Protein AF-A0A6A3P7T3-F1 (afdb_monomer_lite)

Secondary structure (DSSP, 8-state):
-PPPHHHHHHHHHHHHHHH-TT-EEEEEE-TTS-EEEEEEE-HHHHHHHHH-HHHH---TT-----

Foldseek 3Di:
DDDDPVVVVVVVQVVQCVVDVLKDKDWDADPVRHGDDIDIDHNVNVVCCVVCVVVNDDPPVDDDDD

Structure (mmCIF, N/CA/C/O backbone):
data_AF-A0A6A3P7T3-F1
#
_entry.id   AF-A0A6A3P7T3-F1
#
loop_
_atom_site.group_PDB
_atom_site.id
_atom_site.type_symbol
_atom_site.label_atom_id
_atom_site.label_alt_id
_atom_site.label_comp_id
_atom_site.label_asym_id
_atom_site.label_entity_id
_atom_site.label_seq_id
_atom_site.pdbx_PDB_ins_code
_atom_site.Cartn_x
_atom_site.Cartn_y
_atom_site.Cartn_z
_atom_site.occupancy
_atom_site.B_iso_or_equiv
_atom_site.auth_seq_id
_atom_site.auth_comp_id
_atom_site.auth_asym_id
_atom_site.auth_atom_id
_atom_site.pdbx_PDB_model_num
ATOM 1 N N . ILE A 1 1 ? 25.050 -6.682 -8.251 1.00 71.50 1 ILE A N 1
ATOM 2 C CA . ILE A 1 1 ? 24.110 -6.713 -9.391 1.00 71.50 1 ILE A CA 1
ATOM 3 C C . ILE A 1 1 ? 23.059 -5.693 -9.028 1.00 71.50 1 ILE A C 1
ATOM 5 O O . ILE A 1 1 ? 22.513 -5.799 -7.939 1.00 71.50 1 ILE A O 1
ATOM 9 N N . GLU A 1 2 ? 22.935 -4.645 -9.827 1.00 82.00 2 GLU A N 1
ATOM 10 C CA . GLU A 1 2 ? 21.904 -3.624 -9.643 1.00 82.00 2 GLU A CA 1
ATOM 11 C C . GLU A 1 2 ? 20.572 -4.236 -10.086 1.00 82.00 2 GLU A C 1
ATOM 13 O O . GLU A 1 2 ? 20.538 -4.935 -11.102 1.00 82.00 2 GLU A O 1
ATOM 18 N N . LEU A 1 3 ? 19.530 -4.089 -9.269 1.00 81.94 3 LEU A N 1
ATOM 19 C CA . LEU A 1 3 ? 18.195 -4.573 -9.612 1.00 81.94 3 LEU A CA 1
ATOM 20 C C . LEU A 1 3 ? 17.608 -3.691 -10.715 1.00 81.94 3 LEU A C 1
ATOM 22 O O . LEU A 1 3 ? 17.919 -2.503 -10.780 1.00 81.94 3 LEU A O 1
ATOM 26 N N . SER A 1 4 ? 16.753 -4.271 -11.561 1.00 91.12 4 SER A N 1
ATOM 27 C CA . SER A 1 4 ? 15.863 -3.460 -12.394 1.00 91.12 4 SER A CA 1
ATOM 28 C C . SER A 1 4 ? 14.951 -2.628 -11.489 1.00 91.12 4 SER A C 1
ATOM 30 O O . SER A 1 4 ? 14.617 -3.071 -10.386 1.00 91.12 4 SER A O 1
ATOM 32 N N . ASP A 1 5 ? 14.508 -1.460 -11.951 1.00 88.81 5 ASP A N 1
ATOM 33 C CA . ASP A 1 5 ? 13.565 -0.623 -11.199 1.00 88.81 5 ASP A CA 1
ATOM 34 C C . ASP A 1 5 ? 12.301 -1.418 -10.818 1.00 88.81 5 ASP A C 1
ATOM 36 O O . ASP A 1 5 ? 11.840 -1.344 -9.679 1.00 88.81 5 ASP A O 1
ATOM 40 N N . ASP A 1 6 ? 11.803 -2.258 -11.730 1.00 87.94 6 ASP A N 1
ATOM 41 C CA . ASP A 1 6 ? 10.644 -3.125 -11.486 1.00 87.94 6 ASP A CA 1
ATOM 42 C C . ASP A 1 6 ? 10.906 -4.152 -10.373 1.00 87.94 6 ASP A C 1
ATOM 44 O O . ASP A 1 6 ? 10.059 -4.360 -9.501 1.00 87.94 6 ASP A O 1
ATOM 48 N N . ASP A 1 7 ? 12.098 -4.754 -10.355 1.00 90.81 7 ASP A N 1
ATOM 49 C CA . ASP A 1 7 ? 12.483 -5.729 -9.330 1.00 90.81 7 ASP A CA 1
ATOM 50 C C . ASP A 1 7 ? 12.632 -5.052 -7.960 1.00 90.81 7 ASP A C 1
ATOM 52 O O . ASP A 1 7 ? 12.214 -5.605 -6.942 1.00 90.81 7 ASP A O 1
ATOM 56 N N . ALA A 1 8 ? 13.176 -3.831 -7.925 1.00 91.62 8 ALA A N 1
ATOM 57 C CA . ALA A 1 8 ? 13.302 -3.045 -6.701 1.00 91.62 8 ALA A CA 1
ATOM 58 C C . ALA A 1 8 ? 11.927 -2.655 -6.127 1.00 91.62 8 ALA A C 1
ATOM 60 O O . ALA A 1 8 ? 11.716 -2.700 -4.910 1.00 91.62 8 ALA A O 1
ATOM 61 N N . VAL A 1 9 ? 10.964 -2.310 -6.989 1.00 90.12 9 VAL A N 1
ATOM 62 C CA . VAL A 1 9 ? 9.579 -2.038 -6.576 1.00 90.12 9 VAL A CA 1
ATOM 63 C C . VAL A 1 9 ? 8.897 -3.314 -6.083 1.00 90.12 9 VAL A C 1
ATOM 65 O O . VAL A 1 9 ? 8.250 -3.287 -5.034 1.00 90.12 9 VAL A O 1
ATOM 68 N N . ALA A 1 10 ? 9.066 -4.439 -6.780 1.00 91.25 10 ALA A N 1
ATOM 69 C CA . ALA A 1 10 ? 8.516 -5.724 -6.354 1.00 91.25 10 ALA A CA 1
ATOM 70 C C . ALA A 1 10 ? 9.064 -6.149 -4.981 1.00 91.25 10 ALA A C 1
ATOM 72 O O . ALA A 1 10 ? 8.294 -6.557 -4.107 1.00 91.25 10 ALA A O 1
ATOM 73 N N . GLU A 1 11 ? 10.369 -5.989 -4.751 1.00 94.81 11 GLU A N 1
ATOM 74 C CA . GLU A 1 11 ? 10.995 -6.259 -3.454 1.00 94.81 11 GLU A CA 1
ATOM 75 C C . GLU A 1 11 ? 10.412 -5.365 -2.352 1.00 94.81 11 GLU A C 1
ATOM 77 O O . GLU A 1 11 ? 10.069 -5.853 -1.274 1.00 94.81 11 GLU A O 1
ATOM 82 N N . MET A 1 12 ? 10.223 -4.071 -2.624 1.00 93.88 12 MET A N 1
ATOM 83 C CA . MET A 1 12 ? 9.602 -3.140 -1.678 1.00 93.88 12 MET A CA 1
ATOM 84 C C . MET A 1 12 ? 8.168 -3.555 -1.309 1.00 93.88 12 MET A C 1
ATOM 86 O O . MET A 1 12 ? 7.824 -3.567 -0.124 1.00 93.88 12 MET A O 1
ATOM 90 N N . VAL A 1 13 ? 7.346 -3.949 -2.289 1.00 94.50 13 VAL A N 1
ATOM 91 C CA . VAL A 1 13 ? 5.969 -4.434 -2.066 1.00 94.50 13 VAL A CA 1
ATOM 92 C C . VAL A 1 13 ? 5.964 -5.678 -1.173 1.00 94.50 13 VAL A C 1
ATOM 94 O O . VAL A 1 13 ? 5.183 -5.773 -0.221 1.00 94.50 13 VAL A O 1
ATOM 97 N N . VAL A 1 14 ? 6.853 -6.632 -1.459 1.00 95.50 14 VAL A N 1
ATOM 98 C CA . VAL A 1 14 ? 6.974 -7.875 -0.689 1.00 95.50 14 VAL A CA 1
ATOM 99 C C . VAL A 1 14 ? 7.447 -7.591 0.734 1.00 95.50 14 VAL A C 1
ATOM 101 O O . VAL A 1 14 ? 6.816 -8.062 1.681 1.00 95.50 14 VAL A O 1
ATOM 104 N N . ASN A 1 15 ? 8.497 -6.786 0.901 1.00 97.31 15 ASN A N 1
ATOM 105 C CA . ASN A 1 15 ? 9.026 -6.427 2.215 1.00 97.31 15 ASN A CA 1
ATOM 106 C C . ASN A 1 15 ? 7.966 -5.727 3.069 1.00 97.31 15 ASN A C 1
ATOM 108 O O . ASN A 1 15 ? 7.763 -6.116 4.217 1.00 97.31 15 ASN A O 1
ATOM 112 N N . PHE A 1 16 ? 7.201 -4.794 2.495 1.00 96.38 16 PHE A N 1
ATOM 113 C CA . PHE A 1 16 ? 6.093 -4.148 3.199 1.00 96.38 16 PHE A CA 1
ATOM 114 C C . PHE A 1 16 ? 5.046 -5.149 3.714 1.00 96.38 16 PHE A C 1
ATOM 116 O O . PHE A 1 16 ? 4.592 -5.037 4.854 1.00 96.38 16 PHE A O 1
ATOM 123 N N . ASN A 1 17 ? 4.654 -6.142 2.909 1.00 96.44 17 ASN A N 1
ATOM 124 C CA . ASN A 1 17 ? 3.699 -7.169 3.343 1.00 96.44 17 ASN A CA 1
ATOM 125 C C . ASN A 1 17 ? 4.295 -8.107 4.408 1.00 96.44 17 ASN A C 1
ATOM 127 O O . ASN A 1 17 ? 3.567 -8.606 5.263 1.00 96.44 17 ASN A O 1
ATOM 131 N N . LEU A 1 18 ? 5.607 -8.358 4.368 1.00 97.56 18 LEU A N 1
ATOM 132 C CA . LEU A 1 18 ? 6.299 -9.207 5.341 1.00 97.56 18 LEU A CA 1
ATOM 133 C C . LEU A 1 18 ? 6.525 -8.515 6.688 1.00 97.56 18 LEU A C 1
ATOM 135 O O . LEU A 1 18 ? 6.542 -9.194 7.715 1.00 97.56 18 LEU A O 1
ATOM 139 N N . GLU A 1 19 ? 6.655 -7.186 6.711 1.00 97.75 19 GLU A N 1
ATOM 140 C CA . GLU A 1 19 ? 6.804 -6.410 7.950 1.00 97.75 19 GLU A CA 1
ATOM 141 C C . GLU A 1 19 ? 5.638 -6.620 8.929 1.00 97.75 19 GLU A C 1
ATOM 143 O O . GLU A 1 19 ? 5.820 -6.521 10.144 1.00 97.75 19 GLU A O 1
ATOM 148 N N . SER A 1 20 ? 4.433 -6.913 8.430 1.00 97.12 20 SER A N 1
ATOM 149 C CA . SER A 1 20 ? 3.277 -7.209 9.274 1.00 97.12 20 SER A CA 1
ATOM 150 C C . SER A 1 20 ? 2.215 -8.016 8.529 1.00 97.12 20 SER A C 1
ATOM 152 O O . SER A 1 20 ? 1.820 -7.619 7.436 1.00 97.12 20 SER A O 1
ATOM 154 N N . PRO A 1 21 ? 1.600 -9.041 9.155 1.00 95.44 21 PRO A N 1
ATOM 155 C CA . PRO A 1 21 ? 0.453 -9.741 8.568 1.00 95.44 21 PRO A CA 1
ATOM 156 C C . PRO A 1 21 ? -0.774 -8.831 8.405 1.00 95.44 21 PRO A C 1
ATOM 158 O O . PRO A 1 21 ? -1.759 -9.205 7.769 1.00 95.44 21 PRO A O 1
ATOM 161 N N . LEU A 1 22 ? -0.744 -7.641 9.016 1.00 96.44 22 LEU A N 1
ATOM 162 C CA . LEU A 1 22 ? -1.772 -6.627 8.859 1.00 96.44 22 LEU A CA 1
ATOM 163 C C . LEU A 1 22 ? -1.443 -5.601 7.762 1.00 96.44 22 LEU A C 1
ATOM 165 O O . LEU A 1 22 ? -2.245 -4.694 7.539 1.00 96.44 22 LEU A O 1
ATOM 169 N N . ASN A 1 23 ? -0.316 -5.705 7.077 1.00 97.06 23 ASN A N 1
ATOM 170 C CA . ASN A 1 23 ? -0.057 -4.903 5.893 1.00 97.06 23 ASN A CA 1
ATOM 171 C C . ASN A 1 23 ? -0.688 -5.586 4.677 1.00 97.06 23 ASN A C 1
ATOM 173 O O . ASN A 1 23 ? -0.674 -6.809 4.556 1.00 97.06 23 ASN A O 1
ATOM 177 N N . VAL A 1 24 ? -1.301 -4.790 3.805 1.00 95.25 24 VAL A N 1
ATOM 178 C CA . VAL A 1 24 ? -1.888 -5.264 2.550 1.00 95.25 24 VAL A CA 1
ATOM 179 C C . VAL A 1 24 ? -1.467 -4.319 1.444 1.00 95.25 24 VAL A C 1
ATOM 181 O O . VAL A 1 24 ? -1.557 -3.101 1.591 1.00 95.25 24 VAL A O 1
ATOM 184 N N . SER A 1 25 ? -1.045 -4.884 0.324 1.00 95.38 25 SER A N 1
ATOM 185 C CA . SER A 1 25 ? -0.795 -4.151 -0.908 1.00 95.38 25 SER A CA 1
ATOM 186 C C . SER A 1 25 ? -1.422 -4.877 -2.091 1.00 95.38 25 SER A C 1
ATOM 188 O O . SER A 1 25 ? -1.673 -6.084 -2.040 1.00 95.38 25 SER A O 1
ATOM 190 N N . SER A 1 26 ? -1.710 -4.130 -3.151 1.00 93.88 26 SER A N 1
ATOM 191 C CA . SER A 1 26 ? -2.194 -4.673 -4.418 1.00 93.88 26 SER A CA 1
ATOM 192 C C . SER A 1 26 ? -1.473 -3.998 -5.571 1.00 93.88 26 SER A C 1
ATOM 194 O O . SER A 1 26 ? -1.360 -2.772 -5.591 1.00 93.88 26 SER A O 1
ATOM 196 N N . VAL A 1 27 ? -1.070 -4.785 -6.559 1.00 92.19 27 VAL A N 1
ATOM 197 C CA . VAL A 1 27 ? -0.497 -4.302 -7.815 1.00 92.19 27 VAL A CA 1
ATOM 198 C C . VAL A 1 27 ? -1.485 -4.644 -8.924 1.00 92.19 27 VAL A C 1
ATOM 200 O O . VAL A 1 27 ? -1.968 -5.774 -8.993 1.00 92.19 27 VAL A O 1
ATOM 203 N N . HIS A 1 28 ? -1.832 -3.661 -9.748 1.00 91.25 28 HIS A N 1
ATOM 204 C CA . HIS A 1 28 ? -2.685 -3.847 -10.914 1.00 91.25 28 HIS A CA 1
ATOM 205 C C . HIS A 1 28 ? -1.897 -3.519 -12.179 1.00 91.25 28 HIS A C 1
ATOM 207 O O . HIS A 1 28 ? -1.479 -2.377 -12.390 1.00 91.25 28 HIS A O 1
ATOM 213 N N . GLU A 1 29 ? -1.760 -4.515 -13.045 1.00 90.31 29 GLU A N 1
ATOM 214 C CA . GLU A 1 29 ? -1.122 -4.390 -14.351 1.00 90.31 29 GLU A CA 1
ATOM 215 C C . GLU A 1 29 ? -2.160 -4.060 -15.427 1.00 90.31 29 GLU A C 1
ATOM 217 O O . GLU A 1 29 ? -3.320 -4.474 -15.359 1.00 90.31 29 GLU A O 1
ATOM 222 N N . ASN A 1 30 ? -1.768 -3.269 -16.421 1.00 87.00 30 ASN A N 1
ATOM 223 C CA . ASN A 1 30 ? -2.608 -3.022 -17.587 1.00 87.00 30 ASN A CA 1
ATOM 224 C C . ASN A 1 30 ? -2.544 -4.209 -18.575 1.00 87.00 30 ASN A C 1
ATOM 226 O O . ASN A 1 30 ? -1.793 -5.164 -18.397 1.00 87.00 30 ASN A O 1
ATOM 230 N N . ALA A 1 31 ? -3.317 -4.143 -19.664 1.00 89.31 31 ALA A N 1
ATOM 231 C CA . ALA A 1 31 ? -3.341 -5.202 -20.680 1.00 89.31 31 ALA A CA 1
ATOM 232 C C . ALA A 1 31 ? -1.994 -5.426 -21.408 1.00 89.31 31 ALA A C 1
ATOM 234 O O . ALA A 1 31 ? -1.839 -6.435 -22.091 1.00 89.31 31 ALA A O 1
ATOM 235 N N . HIS A 1 32 ? -1.043 -4.497 -21.277 1.00 86.38 32 HIS A N 1
ATOM 236 C CA . HIS A 1 32 ? 0.300 -4.576 -21.854 1.00 86.38 32 HIS A CA 1
ATOM 237 C C . HIS A 1 32 ? 1.347 -5.103 -20.855 1.00 86.38 32 HIS A C 1
ATOM 239 O O . HIS A 1 32 ? 2.514 -5.204 -21.219 1.00 86.38 32 HIS A O 1
ATOM 245 N N . GLY A 1 33 ? 0.946 -5.465 -19.628 1.00 82.94 33 GLY A N 1
ATOM 246 C CA . GLY A 1 33 ? 1.847 -5.970 -18.585 1.00 82.94 33 GLY A CA 1
ATOM 247 C C . GLY A 1 33 ? 2.617 -4.877 -17.842 1.00 82.94 33 GLY A C 1
ATOM 248 O O . GLY A 1 33 ? 3.570 -5.174 -17.134 1.00 82.94 33 GLY A O 1
ATOM 249 N N . GLU A 1 34 ? 2.226 -3.611 -17.998 1.00 84.19 34 GLU A N 1
ATOM 250 C CA . GLU A 1 34 ? 2.845 -2.497 -17.280 1.00 84.19 34 GLU A CA 1
ATOM 251 C C . GLU A 1 34 ? 2.108 -2.266 -15.957 1.00 84.19 34 GLU A C 1
ATOM 253 O O . GLU A 1 34 ? 0.870 -2.267 -15.915 1.00 84.19 34 GLU A O 1
ATOM 258 N N . THR A 1 35 ? 2.853 -2.015 -14.878 1.00 81.94 35 THR A N 1
ATOM 259 C CA . THR 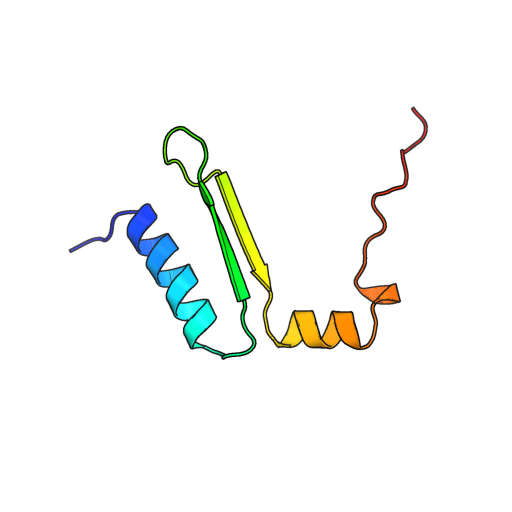A 1 35 ? 2.261 -1.677 -13.579 1.00 81.94 35 THR A CA 1
ATOM 260 C C . THR A 1 35 ? 1.529 -0.341 -13.677 1.00 81.94 35 THR A C 1
ATOM 262 O O . THR A 1 35 ? 2.141 0.716 -13.808 1.00 81.94 35 THR A O 1
ATOM 265 N N . GLY A 1 36 ? 0.198 -0.384 -13.619 1.00 75.69 36 GLY A N 1
ATOM 266 C CA . GLY A 1 36 ? -0.645 0.802 -13.755 1.00 75.69 36 GLY A CA 1
ATOM 267 C C . GLY A 1 36 ? -0.974 1.456 -12.417 1.00 75.69 36 GLY A C 1
ATOM 268 O O . GLY A 1 36 ? -0.988 2.680 -12.314 1.00 75.69 36 GLY A O 1
ATOM 269 N N . VAL A 1 37 ? -1.262 0.653 -11.388 1.00 80.06 37 VAL A N 1
ATOM 270 C CA . VAL A 1 37 ? -1.669 1.147 -10.064 1.00 80.06 37 VAL A CA 1
ATOM 271 C C . VAL A 1 37 ? -1.092 0.254 -8.977 1.00 80.06 37 VAL A C 1
ATOM 273 O O . VAL A 1 37 ? -1.222 -0.968 -9.036 1.00 80.06 37 VAL A O 1
ATOM 276 N N . ILE A 1 38 ? -0.521 0.874 -7.946 1.00 87.88 38 ILE A N 1
ATOM 277 C CA . ILE A 1 38 ? -0.111 0.191 -6.721 1.00 87.88 38 ILE A CA 1
ATOM 278 C C . ILE A 1 38 ? -0.864 0.821 -5.552 1.00 87.88 38 ILE A C 1
ATOM 280 O O . ILE A 1 38 ? -0.907 2.044 -5.421 1.00 87.88 38 ILE A O 1
ATOM 284 N N . SER A 1 39 ? -1.462 -0.011 -4.702 1.00 92.25 39 SER A N 1
ATOM 285 C CA . SER A 1 39 ? -2.078 0.427 -3.451 1.00 92.25 39 SER A CA 1
ATOM 286 C C . SER A 1 39 ? -1.386 -0.222 -2.255 1.00 92.25 39 SER A C 1
ATOM 288 O O . SER A 1 39 ? -0.976 -1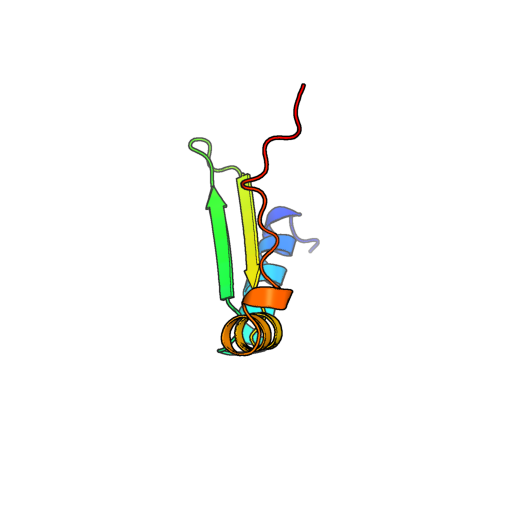.380 -2.325 1.00 92.25 39 SER A O 1
ATOM 290 N N . PHE A 1 40 ? -1.263 0.531 -1.161 1.00 94.88 40 PHE A N 1
ATOM 291 C CA . PHE A 1 40 ? -0.679 0.090 0.103 1.00 94.88 40 PHE A CA 1
ATOM 292 C C . PHE A 1 40 ? -1.578 0.507 1.262 1.00 94.88 40 PHE A C 1
ATOM 294 O O . PHE A 1 40 ? -2.053 1.641 1.321 1.00 94.88 40 PHE A O 1
ATOM 301 N N . SER A 1 41 ? -1.782 -0.392 2.217 1.00 94.62 41 SER A N 1
ATOM 302 C CA . SER A 1 41 ? -2.490 -0.103 3.455 1.00 94.62 41 SER A CA 1
ATOM 303 C C . SER A 1 41 ? -1.818 -0.829 4.608 1.00 94.62 41 SER A C 1
ATOM 305 O O . SER A 1 41 ? -1.801 -2.061 4.668 1.00 94.62 41 SER A O 1
ATOM 307 N N . SER A 1 42 ? -1.232 -0.063 5.526 1.00 96.06 42 SER A N 1
ATOM 308 C CA . SER A 1 42 ? -0.603 -0.649 6.705 1.00 96.06 42 SER A CA 1
ATOM 309 C C . SER A 1 42 ? -1.654 -1.122 7.701 1.00 96.06 42 SER A C 1
ATOM 311 O O . SER A 1 42 ? -2.781 -0.617 7.739 1.00 96.06 42 SER A O 1
ATOM 313 N N . GLY A 1 43 ? -1.274 -2.044 8.584 1.00 96.12 43 GLY A N 1
ATOM 314 C CA . GLY A 1 43 ? -2.154 -2.477 9.670 1.00 96.12 43 GLY A CA 1
ATOM 315 C C . GLY A 1 43 ? -2.653 -1.314 10.526 1.00 96.12 43 GLY A C 1
ATOM 316 O O . GLY A 1 43 ? -3.814 -1.293 10.926 1.00 96.12 43 GLY A O 1
ATOM 317 N N . HIS A 1 44 ? -1.802 -0.307 10.742 1.00 94.69 44 HIS A N 1
ATOM 318 C CA . HIS A 1 44 ? -2.168 0.898 11.476 1.00 94.69 44 HIS A CA 1
ATOM 319 C C . HIS A 1 44 ? -3.226 1.735 10.743 1.00 94.69 44 HIS A C 1
ATOM 321 O O . HIS A 1 44 ? -4.213 2.126 11.360 1.00 94.69 44 HIS A O 1
ATOM 327 N N . MET A 1 45 ? -3.065 1.966 9.434 1.00 93.69 45 MET A N 1
ATOM 328 C CA . MET A 1 45 ? -4.053 2.703 8.632 1.00 93.69 45 MET A CA 1
ATOM 329 C C . MET A 1 45 ? -5.412 2.004 8.649 1.00 93.69 45 MET A C 1
ATOM 331 O O . MET A 1 45 ? -6.434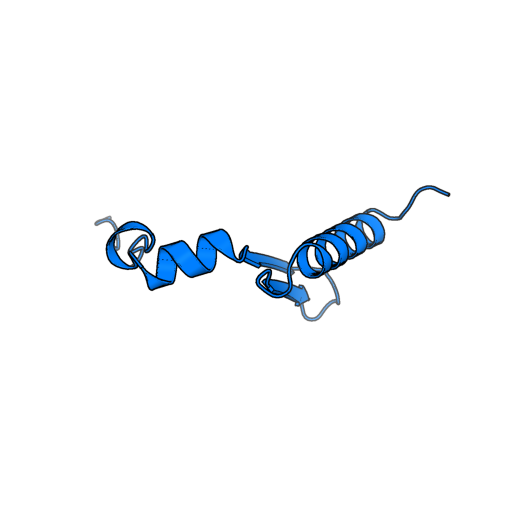 2.648 8.877 1.00 93.69 45 MET A O 1
ATOM 335 N N . ARG A 1 46 ? -5.422 0.676 8.482 1.00 92.94 46 ARG A N 1
ATOM 336 C CA . ARG A 1 46 ? -6.657 -0.120 8.524 1.00 92.94 46 ARG A CA 1
ATOM 337 C C . ARG A 1 46 ? -7.321 -0.071 9.899 1.00 92.94 46 ARG A C 1
ATOM 339 O O . ARG A 1 46 ? -8.532 0.085 9.974 1.00 92.94 46 ARG A O 1
ATOM 346 N N . ALA A 1 47 ? -6.539 -0.123 10.978 1.00 94.12 47 ALA A N 1
ATOM 347 C CA . ALA A 1 47 ? -7.061 0.018 12.337 1.00 94.12 47 ALA A CA 1
ATOM 348 C C . ALA A 1 47 ? -7.622 1.423 12.619 1.00 94.12 47 ALA A C 1
ATOM 350 O O . ALA A 1 47 ? -8.590 1.552 13.365 1.00 94.12 47 ALA A O 1
ATOM 351 N N . MET A 1 48 ? -7.031 2.476 12.045 1.00 93.81 48 MET A N 1
ATOM 352 C CA . MET A 1 48 ? -7.583 3.830 12.150 1.00 93.81 48 MET A CA 1
ATOM 353 C C . MET A 1 48 ? -8.890 3.974 11.374 1.00 93.81 48 MET A C 1
ATOM 355 O O . MET A 1 48 ? -9.828 4.552 11.910 1.00 93.81 48 MET A O 1
ATOM 359 N N . LEU A 1 49 ? -8.975 3.414 10.164 1.00 90.50 49 LEU A N 1
ATOM 360 C CA . LEU A 1 49 ? -10.206 3.415 9.370 1.00 90.50 49 LEU A CA 1
ATOM 361 C C . LEU A 1 49 ? -11.343 2.661 10.076 1.00 90.50 49 LEU A C 1
ATOM 363 O O . LEU A 1 49 ? -12.467 3.142 10.089 1.00 90.50 49 LEU A O 1
ATOM 367 N N . ASP A 1 50 ? -11.050 1.508 10.682 1.00 90.56 50 ASP A N 1
ATOM 368 C CA . ASP A 1 50 ? -12.037 0.710 11.425 1.00 90.56 50 ASP A CA 1
ATOM 369 C C . ASP A 1 50 ? -12.564 1.442 12.672 1.00 90.56 50 ASP A C 1
ATOM 371 O O . ASP A 1 50 ? -13.741 1.352 13.010 1.00 90.56 50 ASP A O 1
ATOM 375 N N . ARG A 1 51 ? -11.699 2.212 13.348 1.00 94.12 51 ARG A N 1
ATOM 376 C CA . ARG A 1 51 ? -12.056 2.942 14.575 1.00 94.12 51 ARG A CA 1
ATOM 377 C C . ARG A 1 51 ? -12.700 4.303 14.331 1.00 94.12 51 ARG A C 1
ATOM 379 O O . ARG A 1 51 ? -13.529 4.707 15.138 1.00 94.12 51 ARG A O 1
ATOM 386 N N . PHE A 1 52 ? -12.273 5.009 13.288 1.00 91.00 52 PHE A N 1
ATOM 387 C CA . PHE A 1 52 ? -12.657 6.395 13.002 1.00 91.00 52 PHE A CA 1
ATOM 388 C C . PHE A 1 52 ? -12.917 6.599 11.499 1.00 91.00 52 PHE A C 1
ATOM 390 O O . PHE A 1 52 ? -12.229 7.402 10.851 1.00 91.00 52 PHE A O 1
ATOM 397 N N . PRO A 1 53 ? -13.872 5.863 10.901 1.00 86.50 53 PRO A N 1
ATOM 398 C CA . PRO A 1 53 ? -14.148 5.962 9.469 1.00 86.50 53 PRO A CA 1
ATOM 399 C C . PRO A 1 53 ? -14.534 7.387 9.047 1.00 86.50 53 PRO A C 1
ATOM 401 O O . PRO A 1 53 ? -14.143 7.836 7.973 1.00 86.50 53 PRO A O 1
ATOM 404 N N . GLU A 1 54 ? -15.214 8.133 9.918 1.00 84.81 54 GLU A N 1
ATOM 405 C CA . GLU A 1 54 ? -15.647 9.515 9.698 1.00 84.81 54 GLU A CA 1
ATOM 406 C C . GLU A 1 54 ? -14.500 10.531 9.601 1.00 84.81 54 GLU A C 1
ATOM 408 O O . GLU A 1 54 ? -14.695 11.623 9.072 1.00 84.81 54 GLU A O 1
ATOM 413 N N . VAL A 1 55 ? -13.310 10.190 10.107 1.00 80.75 55 VAL A N 1
ATOM 414 C CA . VAL A 1 55 ? -12.132 11.075 10.104 1.00 80.75 55 VAL A CA 1
ATOM 415 C C . VAL A 1 55 ? -11.206 10.766 8.931 1.00 80.75 55 VAL A C 1
ATOM 417 O O . VAL A 1 55 ? -10.559 11.662 8.391 1.00 80.75 55 VAL A O 1
ATOM 420 N N . ILE A 1 56 ? -11.113 9.490 8.554 1.00 78.81 56 ILE A N 1
ATOM 421 C CA . ILE A 1 56 ? -10.132 9.005 7.577 1.00 78.81 56 ILE A C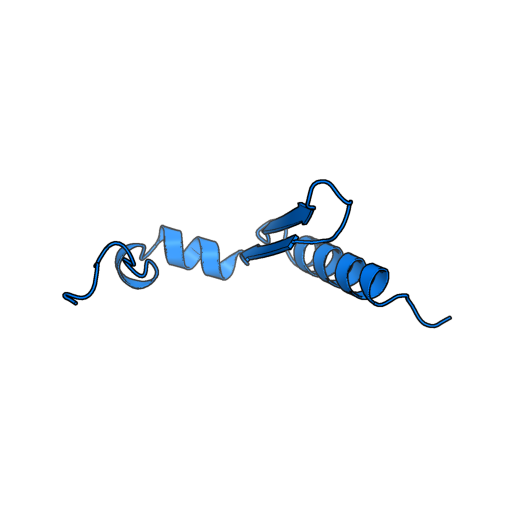A 1
ATOM 422 C C . ILE A 1 56 ? -10.714 8.956 6.158 1.00 78.81 56 ILE A C 1
ATOM 424 O O . ILE A 1 56 ? -9.965 9.046 5.183 1.00 78.81 56 ILE A O 1
ATOM 428 N N . GLN A 1 57 ? -12.035 8.835 6.012 1.00 72.44 57 GLN A N 1
ATOM 429 C CA . GLN A 1 57 ? -12.669 8.814 4.702 1.00 72.44 57 GLN A CA 1
ATOM 430 C C . GLN A 1 57 ? -12.835 10.239 4.162 1.00 72.44 57 GLN A C 1
ATOM 432 O O . GLN A 1 57 ? -13.706 10.992 4.591 1.00 72.44 57 GLN A O 1
ATOM 437 N N . MET A 1 58 ? -12.008 10.608 3.182 1.00 74.12 58 MET A N 1
ATOM 438 C CA . MET A 1 58 ? -12.255 11.814 2.399 1.00 74.12 58 MET A CA 1
ATOM 439 C C . MET A 1 58 ? -13.392 11.536 1.414 1.00 74.12 58 MET A C 1
ATOM 441 O O . MET A 1 58 ? -13.238 10.761 0.470 1.00 74.12 58 MET A O 1
ATOM 445 N N . ASP A 1 59 ? -14.552 12.144 1.657 1.00 70.12 59 ASP A N 1
ATOM 446 C CA . ASP A 1 59 ? -15.696 12.054 0.757 1.00 70.12 59 ASP A CA 1
ATOM 447 C C . ASP A 1 59 ? -15.463 12.897 -0.508 1.00 70.12 59 ASP A C 1
ATOM 449 O O . ASP A 1 59 ? -15.794 14.081 -0.582 1.00 70.12 59 ASP A O 1
ATOM 453 N N . CYS A 1 60 ? -14.879 12.266 -1.526 1.00 65.56 60 CYS A N 1
ATOM 454 C CA . CYS A 1 60 ? -14.670 12.860 -2.847 1.00 65.56 60 CYS A CA 1
ATOM 455 C C . CYS A 1 60 ? -15.929 12.825 -3.735 1.0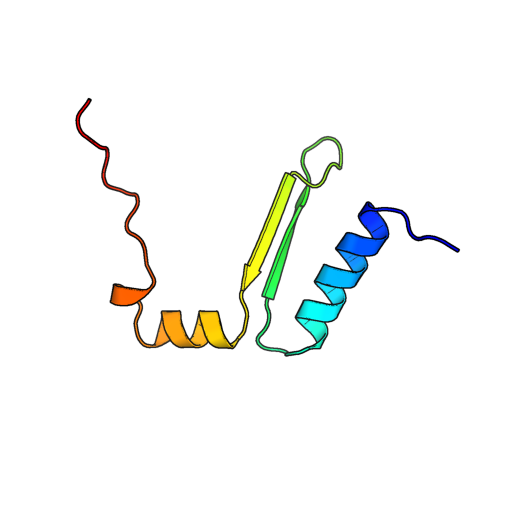0 65.56 60 CYS A C 1
ATOM 457 O O . CYS A 1 60 ? -15.824 13.067 -4.937 1.00 65.56 60 CYS A O 1
ATOM 459 N N . THR A 1 61 ? -17.116 12.513 -3.197 1.00 72.44 61 THR A N 1
ATOM 460 C CA . THR A 1 61 ? -18.364 12.545 -3.987 1.00 72.44 61 THR A CA 1
ATOM 461 C C . THR A 1 61 ? -18.859 13.964 -4.268 1.00 72.44 61 THR A C 1
ATOM 463 O O . THR A 1 61 ? -19.747 14.161 -5.100 1.00 72.44 61 THR A O 1
ATOM 466 N N . HIS A 1 62 ? -18.255 14.968 -3.632 1.00 71.56 62 HIS A N 1
ATOM 467 C CA . HIS A 1 62 ? -18.554 16.366 -3.893 1.00 71.56 62 HIS A CA 1
ATOM 468 C C . HIS A 1 62 ? -18.019 16.780 -5.267 1.00 71.56 62 HIS A C 1
ATOM 470 O O . HIS A 1 62 ? -16.832 17.050 -5.449 1.00 71.56 62 HIS A O 1
ATOM 476 N N . GLN A 1 63 ? -18.921 16.886 -6.241 1.00 72.69 63 GLN A N 1
ATOM 477 C CA . GLN A 1 63 ? -18.649 17.653 -7.449 1.00 72.69 63 GLN A CA 1
ATOM 478 C C . GLN A 1 63 ? -18.593 19.130 -7.054 1.00 72.69 63 GLN A C 1
ATOM 480 O O . GLN A 1 63 ? -19.591 19.708 -6.623 1.00 72.69 63 GLN A O 1
ATOM 485 N N . THR A 1 64 ? -17.415 19.744 -7.165 1.00 68.38 64 THR A N 1
ATOM 486 C CA . THR A 1 64 ? -17.314 21.205 -7.110 1.00 68.38 64 THR A CA 1
ATOM 487 C C . THR A 1 64 ? -18.216 21.776 -8.201 1.00 68.38 64 THR A C 1
ATOM 489 O O . THR A 1 64 ? -18.129 21.351 -9.353 1.00 68.38 64 THR A O 1
ATOM 492 N N . ASN A 1 65 ? -19.098 22.713 -7.838 1.00 68.81 65 ASN A N 1
ATOM 493 C CA . ASN A 1 65 ? -19.872 23.458 -8.827 1.00 68.81 65 ASN A CA 1
ATOM 494 C C . ASN A 1 65 ? -18.894 24.089 -9.832 1.00 68.81 65 ASN A C 1
ATOM 496 O O . ASN A 1 65 ? -17.873 24.648 -9.417 1.00 68.81 65 ASN A O 1
ATOM 500 N N . GLN A 1 66 ? -19.179 23.915 -11.124 1.00 62.31 66 GLN A N 1
ATOM 501 C CA . GLN A 1 66 ? -18.416 24.519 -12.219 1.00 62.31 66 GLN A CA 1
ATOM 502 C C . GLN A 1 66 ? -18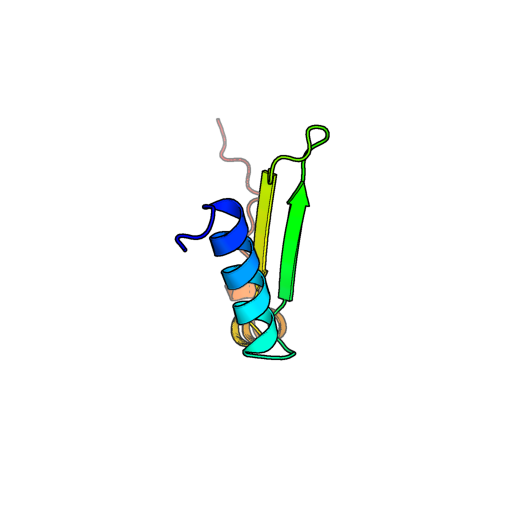.668 26.022 -12.311 1.00 62.31 66 GLN A C 1
ATOM 504 O O . GLN A 1 66 ? -19.819 26.443 -12.047 1.00 62.31 66 GLN A O 1
#

InterPro domains:
  IPR048324 ZSWIM1/3, RNaseH-like domain [PF21056] (15-66)

Radius of gyration: 16.24 Å; chains: 1; bounding box: 44×34×36 Å

pLDDT: mean 87.42, std 9.35, range [62.31, 97.75]

Sequence (66 aa):
IELSDDDAVAEMVVNFNLESPLNVSSVHENAHGETGVISFSSGHMRAMLDRFPEVIQMDCTHQTNQ

Organism: NCBI:txid53985